Protein AF-A0A9D9CVH4-F1 (afdb_monomer_lite)

Structure (mmCIF, N/CA/C/O backbone):
data_AF-A0A9D9CVH4-F1
#
_entry.id   AF-A0A9D9CVH4-F1
#
loop_
_atom_site.group_PDB
_atom_site.id
_atom_site.type_symbol
_atom_site.label_atom_id
_atom_site.label_alt_id
_atom_site.label_comp_id
_atom_site.label_asym_id
_atom_site.label_entity_id
_atom_site.label_seq_id
_atom_site.pdbx_PDB_ins_code
_atom_site.Cartn_x
_atom_site.Cartn_y
_atom_site.Cartn_z
_atom_site.occupancy
_atom_site.B_iso_or_equiv
_atom_site.auth_seq_id
_atom_site.auth_comp_id
_atom_site.auth_asym_id
_atom_site.auth_atom_id
_atom_site.pdbx_PDB_model_num
ATOM 1 N N . VAL A 1 1 ? 0.962 6.974 -6.700 1.00 83.50 1 VAL A N 1
ATOM 2 C CA . VAL A 1 1 ? 2.253 7.515 -7.194 1.00 83.50 1 VAL A CA 1
ATOM 3 C C . VAL A 1 1 ? 3.087 7.909 -5.988 1.00 83.50 1 VAL A C 1
ATOM 5 O O . VAL A 1 1 ? 2.506 8.365 -5.013 1.00 83.50 1 VAL A O 1
ATOM 8 N N . TYR A 1 2 ? 4.401 7.708 -6.025 1.00 87.38 2 TYR A N 1
ATOM 9 C CA . TYR A 1 2 ? 5.319 7.987 -4.927 1.00 87.38 2 TYR A CA 1
ATOM 10 C C . TYR A 1 2 ? 6.523 8.795 -5.434 1.00 87.38 2 TYR A C 1
ATOM 12 O O . TYR A 1 2 ? 7.272 8.332 -6.289 1.00 87.38 2 TYR A O 1
ATOM 20 N N . HIS A 1 3 ? 6.712 10.020 -4.941 1.00 85.81 3 HIS A N 1
ATOM 21 C CA . HIS A 1 3 ? 7.826 10.888 -5.343 1.00 85.81 3 HIS A CA 1
ATOM 22 C C . HIS A 1 3 ? 8.296 11.773 -4.182 1.00 85.81 3 HIS A C 1
ATOM 24 O O . HIS A 1 3 ? 7.581 11.978 -3.205 1.00 85.81 3 HIS A O 1
ATOM 30 N N . GLY A 1 4 ? 9.498 12.346 -4.296 1.00 82.44 4 GLY A N 1
ATOM 31 C CA . GLY A 1 4 ? 10.156 13.085 -3.206 1.00 82.44 4 GLY A CA 1
ATOM 32 C C . GLY A 1 4 ? 9.514 14.416 -2.791 1.00 82.44 4 GLY A C 1
ATOM 33 O O . GLY A 1 4 ? 9.996 15.034 -1.853 1.00 82.44 4 GLY A O 1
ATOM 34 N N . LYS A 1 5 ? 8.446 14.860 -3.466 1.00 87.44 5 LYS A N 1
ATOM 35 C CA . LYS A 1 5 ? 7.684 16.068 -3.085 1.00 87.44 5 LYS A CA 1
ATOM 36 C C . LYS A 1 5 ? 6.448 15.750 -2.234 1.00 87.44 5 LYS A C 1
ATOM 38 O O . LYS A 1 5 ? 5.738 16.671 -1.855 1.00 87.44 5 LYS A O 1
ATOM 43 N N . LEU A 1 6 ? 6.158 14.469 -1.994 1.00 87.44 6 LEU A N 1
ATOM 44 C CA . LEU A 1 6 ? 5.047 14.066 -1.138 1.00 87.44 6 LEU A CA 1
ATOM 45 C C . LEU A 1 6 ? 5.342 14.411 0.320 1.00 87.44 6 LEU A C 1
ATOM 47 O O . LEU A 1 6 ? 6.455 14.185 0.805 1.00 87.44 6 LEU A O 1
ATOM 51 N N . GLU A 1 7 ? 4.321 14.887 1.028 1.00 91.06 7 GLU A N 1
ATOM 52 C CA . GLU A 1 7 ? 4.392 15.030 2.476 1.00 91.06 7 GLU A CA 1
ATOM 53 C C . GLU A 1 7 ? 4.564 13.664 3.146 1.00 91.06 7 GLU A C 1
ATOM 55 O O . GLU A 1 7 ? 4.202 12.619 2.599 1.00 91.06 7 GLU A O 1
ATOM 60 N N . GLN A 1 8 ? 5.090 13.657 4.371 1.00 87.69 8 GLN A N 1
ATOM 61 C CA . GLN A 1 8 ? 5.357 12.417 5.099 1.00 87.69 8 GLN A CA 1
ATOM 62 C C . GLN A 1 8 ? 4.109 11.524 5.220 1.00 87.69 8 GLN A C 1
ATOM 64 O O . GLN A 1 8 ? 4.209 10.318 5.011 1.00 87.69 8 GLN A O 1
ATOM 69 N N . LYS A 1 9 ? 2.932 12.113 5.467 1.00 88.62 9 LYS A N 1
ATOM 70 C CA . LYS A 1 9 ? 1.662 11.373 5.549 1.00 88.62 9 LYS A CA 1
ATOM 71 C C . LYS A 1 9 ? 1.279 10.714 4.222 1.00 88.62 9 LYS A C 1
ATOM 73 O O . LYS A 1 9 ? 0.851 9.565 4.212 1.00 88.62 9 LYS A O 1
ATOM 78 N N . ASP A 1 10 ? 1.476 11.400 3.098 1.00 90.88 10 ASP A N 1
ATOM 79 C CA . ASP A 1 10 ? 1.194 10.837 1.774 1.00 90.88 10 ASP A CA 1
ATOM 80 C C . ASP A 1 10 ? 2.167 9.723 1.401 1.00 90.88 10 ASP A C 1
ATOM 82 O O . ASP A 1 10 ? 1.766 8.717 0.813 1.00 90.88 10 ASP A O 1
ATOM 86 N N . ARG A 1 11 ? 3.442 9.864 1.781 1.00 89.69 11 ARG A N 1
ATOM 87 C CA . ARG A 1 11 ? 4.441 8.801 1.613 1.00 89.69 11 ARG A CA 1
ATOM 88 C C . ARG A 1 11 ? 4.040 7.555 2.393 1.00 89.69 11 ARG A C 1
ATOM 90 O O . ARG A 1 11 ? 4.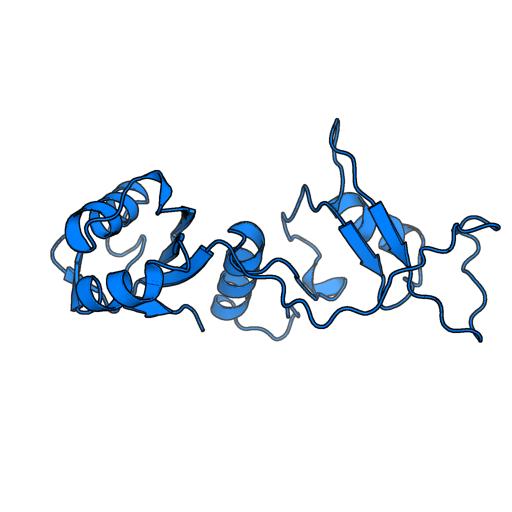019 6.457 1.841 1.00 89.69 11 ARG A O 1
ATOM 97 N N . GLU A 1 12 ? 3.701 7.737 3.664 1.00 90.19 12 GLU A N 1
ATOM 98 C CA . GLU A 1 12 ? 3.264 6.678 4.570 1.00 90.19 12 GLU A CA 1
ATOM 99 C C . GLU A 1 12 ? 2.015 5.962 4.045 1.00 90.19 12 GLU A C 1
ATOM 101 O O . GLU A 1 12 ? 1.991 4.731 3.984 1.00 90.19 12 GLU A O 1
ATOM 106 N N . ARG A 1 13 ? 1.026 6.726 3.575 1.00 91.38 13 ARG A N 1
ATOM 107 C CA . ARG A 1 13 ? -0.196 6.209 2.958 1.00 91.38 13 ARG A CA 1
ATOM 108 C C . ARG A 1 13 ? 0.077 5.431 1.674 1.00 91.38 13 ARG A C 1
ATOM 110 O O . ARG A 1 13 ? -0.417 4.318 1.534 1.00 91.38 13 ARG A O 1
ATOM 117 N N . ALA A 1 14 ? 0.859 5.975 0.743 1.00 91.75 14 ALA A N 1
ATOM 118 C CA . ALA A 1 14 ? 1.156 5.311 -0.526 1.00 91.75 14 ALA A CA 1
ATOM 119 C C . ALA A 1 14 ? 1.895 3.977 -0.318 1.00 91.75 14 ALA A C 1
ATOM 121 O O . ALA A 1 14 ? 1.590 2.987 -0.988 1.00 91.75 14 ALA A O 1
ATOM 122 N N . LEU A 1 15 ? 2.820 3.933 0.645 1.00 89.94 15 LEU A N 1
ATOM 123 C CA . LEU A 1 15 ? 3.503 2.699 1.035 1.00 89.94 15 LEU A CA 1
ATOM 124 C C . LEU A 1 15 ? 2.550 1.706 1.687 1.00 89.94 15 LEU A C 1
ATOM 126 O O . LEU A 1 15 ? 2.568 0.532 1.326 1.00 89.94 15 LEU A O 1
ATOM 130 N N . PHE A 1 16 ? 1.693 2.172 2.597 1.00 92.25 16 PHE A N 1
ATOM 131 C CA . PHE A 1 16 ? 0.671 1.329 3.201 1.00 92.25 16 PHE A CA 1
ATOM 132 C C . PHE A 1 16 ? -0.251 0.730 2.136 1.00 92.25 16 PHE A C 1
ATOM 134 O O . PHE A 1 16 ? -0.483 -0.475 2.147 1.00 92.25 16 PHE A O 1
ATOM 141 N N . MET A 1 17 ? -0.742 1.539 1.192 1.00 92.56 17 MET A N 1
ATOM 142 C CA . MET A 1 17 ? -1.633 1.074 0.129 1.00 92.56 17 MET A CA 1
ATOM 143 C C . MET A 1 17 ? -1.004 -0.061 -0.678 1.00 92.56 17 MET A C 1
ATOM 145 O O . MET A 1 17 ? -1.657 -1.072 -0.912 1.00 92.56 17 MET A O 1
ATOM 149 N N . PHE A 1 18 ? 0.264 0.083 -1.064 1.00 91.19 18 PHE A N 1
ATOM 150 C CA . PHE A 1 18 ? 0.964 -0.950 -1.820 1.00 91.19 18 PHE A CA 1
ATOM 151 C C . PHE A 1 18 ? 1.257 -2.198 -0.973 1.00 91.19 18 PHE A C 1
ATOM 153 O O . PHE A 1 18 ? 0.894 -3.308 -1.352 1.00 91.19 18 PHE A O 1
ATOM 160 N N . ALA A 1 19 ? 1.848 -2.026 0.213 1.00 89.00 19 ALA A N 1
ATOM 161 C CA . ALA A 1 19 ? 2.269 -3.136 1.071 1.00 89.00 19 ALA A CA 1
ATOM 162 C C . ALA A 1 19 ? 1.100 -3.955 1.646 1.00 89.00 19 ALA A C 1
ATOM 164 O O . ALA A 1 19 ? 1.261 -5.133 1.954 1.00 89.00 19 ALA A O 1
ATOM 165 N N . SER A 1 20 ? -0.075 -3.342 1.799 1.00 90.25 20 SER A N 1
ATOM 166 C CA . SER A 1 20 ? -1.282 -4.010 2.301 1.00 90.25 20 SER A CA 1
ATOM 167 C C . SER A 1 20 ? -2.112 -4.696 1.214 1.00 90.25 20 SER A C 1
ATOM 169 O O . SER A 1 20 ? -3.154 -5.268 1.528 1.00 90.25 20 SER A O 1
ATOM 171 N N . GLY A 1 21 ? -1.699 -4.612 -0.056 1.00 89.19 21 GLY A N 1
ATOM 172 C CA . GLY A 1 21 ? -2.479 -5.116 -1.188 1.00 89.19 21 GLY A CA 1
ATOM 173 C C . GLY A 1 21 ? -3.687 -4.249 -1.553 1.00 89.19 21 GLY A C 1
ATOM 174 O O . GLY A 1 21 ? -4.421 -4.613 -2.464 1.00 89.19 21 GLY A O 1
ATOM 175 N N . CYS A 1 22 ? -3.874 -3.097 -0.894 1.00 92.00 22 CYS A N 1
ATOM 176 C CA . CYS A 1 22 ? -4.908 -2.112 -1.228 1.00 92.00 22 CYS A CA 1
ATOM 177 C C . CYS A 1 22 ? -4.692 -1.439 -2.600 1.00 92.00 22 CYS A C 1
ATOM 179 O O . CYS A 1 22 ? -5.609 -0.854 -3.173 1.00 92.00 22 CYS A O 1
ATOM 181 N N . SER A 1 23 ? -3.457 -1.473 -3.101 1.00 91.62 23 SER A N 1
ATOM 182 C CA . SER A 1 23 ? -3.067 -1.068 -4.446 1.00 91.62 23 SER A CA 1
ATOM 183 C C . SER A 1 23 ? -2.081 -2.086 -4.992 1.00 91.62 23 SER A C 1
ATOM 185 O O . SER A 1 23 ? -1.048 -2.340 -4.378 1.00 91.62 23 SER A O 1
ATOM 187 N N . ALA A 1 24 ? -2.360 -2.629 -6.171 1.00 89.06 24 ALA A N 1
ATOM 188 C CA . ALA A 1 24 ? -1.472 -3.594 -6.810 1.00 89.06 24 ALA A CA 1
ATOM 189 C C . ALA A 1 24 ? -0.258 -2.951 -7.500 1.00 89.06 24 ALA A C 1
ATOM 191 O O . ALA A 1 24 ? 0.706 -3.638 -7.829 1.00 89.06 24 ALA A O 1
ATOM 192 N N . ILE A 1 25 ? -0.308 -1.637 -7.741 1.00 90.62 25 ILE A N 1
ATOM 193 C CA . ILE A 1 25 ? 0.704 -0.907 -8.506 1.00 90.62 25 ILE A CA 1
ATOM 194 C C . ILE A 1 25 ? 1.236 0.253 -7.664 1.00 90.62 25 ILE A C 1
ATOM 196 O O . ILE A 1 25 ? 0.472 1.020 -7.069 1.00 90.62 25 ILE A O 1
ATOM 200 N N . LEU A 1 26 ? 2.560 0.405 -7.654 1.00 91.62 26 LEU A N 1
ATOM 201 C CA . LEU A 1 26 ? 3.261 1.559 -7.102 1.00 91.62 26 LEU A CA 1
ATOM 202 C C . LEU A 1 26 ? 4.158 2.169 -8.181 1.00 91.62 26 LEU A C 1
ATOM 204 O O . LEU A 1 26 ? 5.170 1.593 -8.564 1.00 91.62 26 LEU A O 1
ATOM 208 N N . VAL A 1 27 ? 3.796 3.363 -8.645 1.00 92.81 27 VAL A N 1
ATOM 209 C CA . VAL A 1 27 ? 4.632 4.160 -9.556 1.00 92.81 27 VAL A CA 1
ATOM 210 C C . VAL A 1 27 ? 5.564 5.032 -8.726 1.00 92.81 27 VAL A C 1
ATOM 212 O O . VAL A 1 27 ? 5.075 5.795 -7.889 1.00 92.81 27 VAL A O 1
ATOM 215 N N . THR A 1 28 ? 6.875 4.936 -8.946 1.00 91.56 28 THR A N 1
ATOM 216 C CA . THR A 1 28 ? 7.894 5.662 -8.171 1.00 91.56 28 THR A CA 1
ATOM 217 C C . THR A 1 28 ? 9.087 6.083 -9.029 1.00 91.56 28 THR A C 1
ATOM 219 O O . THR A 1 28 ? 9.317 5.514 -10.093 1.00 91.56 28 THR A O 1
ATOM 222 N N . THR A 1 29 ? 9.858 7.063 -8.552 1.00 90.44 29 THR A N 1
ATOM 223 C CA . THR A 1 29 ? 11.153 7.457 -9.136 1.00 90.44 29 THR A CA 1
ATOM 224 C C . THR A 1 29 ? 12.316 6.800 -8.393 1.00 90.44 29 THR A C 1
ATOM 226 O O . THR A 1 29 ? 12.165 6.389 -7.240 1.00 90.44 29 THR A O 1
ATOM 229 N N . ASP A 1 30 ? 13.503 6.753 -9.007 1.00 85.44 30 ASP A N 1
ATOM 230 C CA . ASP A 1 30 ? 14.705 6.188 -8.371 1.00 85.44 30 ASP A CA 1
ATOM 231 C C . ASP A 1 30 ? 15.040 6.870 -7.046 1.00 85.44 30 ASP A C 1
ATOM 233 O O . ASP A 1 30 ? 15.314 6.207 -6.047 1.00 85.44 30 ASP A O 1
ATOM 237 N N . LEU A 1 31 ? 14.974 8.204 -7.024 1.00 81.44 31 LEU A N 1
ATOM 238 C CA . LEU A 1 31 ? 15.275 8.991 -5.833 1.00 81.44 31 LEU A CA 1
ATOM 239 C C . LEU A 1 31 ? 14.315 8.659 -4.691 1.00 81.44 31 LEU A C 1
ATOM 241 O O . LEU A 1 31 ? 14.740 8.499 -3.551 1.00 81.44 31 LEU A O 1
ATOM 245 N N . ALA A 1 32 ? 13.026 8.534 -5.004 1.00 80.12 32 ALA A N 1
ATOM 246 C CA . ALA A 1 32 ? 12.006 8.257 -4.007 1.00 80.12 32 ALA A CA 1
ATOM 247 C C . ALA A 1 32 ? 12.029 6.784 -3.556 1.00 80.12 32 ALA A C 1
ATOM 249 O O . ALA A 1 32 ? 11.698 6.490 -2.410 1.00 80.12 32 ALA A O 1
ATOM 250 N N . ALA A 1 33 ? 12.462 5.865 -4.424 1.00 76.50 33 ALA A N 1
ATOM 251 C CA . ALA A 1 33 ? 12.568 4.443 -4.117 1.00 76.50 33 ALA A CA 1
ATOM 252 C C . ALA A 1 33 ? 13.763 4.077 -3.218 1.00 76.50 33 ALA A C 1
ATOM 254 O O . ALA A 1 33 ? 13.767 3.013 -2.590 1.00 76.50 33 ALA A O 1
ATOM 255 N N . ARG A 1 34 ? 14.790 4.933 -3.139 1.00 77.81 34 ARG A N 1
ATOM 256 C CA . ARG A 1 34 ? 15.936 4.714 -2.244 1.00 77.81 34 ARG A CA 1
ATOM 257 C C . ARG A 1 34 ? 15.480 4.705 -0.784 1.00 77.81 34 ARG A C 1
ATOM 259 O O . ARG A 1 34 ? 14.722 5.562 -0.345 1.00 77.81 34 ARG A O 1
ATOM 266 N N . GLY A 1 35 ? 15.941 3.710 -0.029 1.00 71.06 35 GLY A N 1
ATOM 267 C CA . GLY A 1 35 ? 15.569 3.532 1.378 1.00 71.06 35 GLY A CA 1
ATOM 268 C C . GLY A 1 35 ? 14.153 2.995 1.617 1.00 71.06 35 GLY A C 1
ATOM 269 O O . GLY A 1 35 ? 13.805 2.744 2.766 1.00 71.06 35 GLY A O 1
ATOM 270 N N . LEU A 1 36 ? 13.348 2.764 0.571 1.00 74.62 36 LEU A N 1
ATOM 271 C CA . LEU A 1 36 ? 12.105 2.014 0.726 1.00 74.62 36 LEU A CA 1
ATOM 272 C C . LEU A 1 36 ? 12.421 0.540 0.964 1.00 74.62 36 LEU A C 1
ATOM 274 O O . LEU A 1 36 ? 13.113 -0.084 0.156 1.00 74.62 36 LEU A O 1
ATOM 278 N N . ASP A 1 37 ? 11.873 -0.036 2.028 1.00 72.88 37 ASP A N 1
ATOM 279 C CA . ASP A 1 37 ? 11.863 -1.485 2.225 1.00 72.88 37 ASP A CA 1
ATOM 280 C C . ASP A 1 37 ? 10.594 -2.094 1.612 1.00 72.88 37 ASP A C 1
ATOM 282 O O . ASP A 1 37 ? 9.660 -2.490 2.300 1.00 72.88 37 ASP A O 1
ATOM 286 N N . ILE A 1 38 ? 10.538 -2.089 0.277 1.00 73.06 38 ILE A N 1
ATOM 287 C CA . ILE A 1 38 ? 9.479 -2.724 -0.529 1.00 73.06 38 ILE A CA 1
ATOM 288 C C . ILE A 1 38 ? 10.025 -3.977 -1.225 1.00 73.06 38 ILE A C 1
ATOM 290 O O . ILE A 1 38 ? 10.049 -4.079 -2.450 1.00 73.06 38 ILE A O 1
ATOM 294 N N . SER A 1 39 ? 10.582 -4.895 -0.437 1.00 66.75 39 SER A N 1
ATOM 295 C CA . SER A 1 39 ? 11.070 -6.179 -0.945 1.00 66.75 39 SER A CA 1
ATOM 296 C C . SER A 1 39 ? 9.911 -7.124 -1.306 1.00 66.75 39 SER A C 1
ATOM 298 O O . SER A 1 39 ? 8.814 -6.989 -0.769 1.00 66.75 39 SER A O 1
ATOM 300 N N . GLN A 1 40 ? 10.170 -8.096 -2.193 1.00 74.44 40 GLN A N 1
ATOM 301 C CA . GLN A 1 40 ? 9.237 -9.164 -2.603 1.00 74.44 40 GLN A CA 1
ATOM 302 C C . GLN A 1 40 ? 8.122 -8.736 -3.575 1.00 74.44 40 GLN A C 1
ATOM 304 O O . GLN A 1 40 ? 7.013 -9.271 -3.537 1.00 74.44 40 GLN A O 1
ATOM 309 N N . VAL A 1 41 ? 8.395 -7.789 -4.480 1.00 86.19 41 VAL A N 1
ATOM 310 C CA . VAL A 1 41 ? 7.439 -7.488 -5.559 1.00 86.19 41 VAL A CA 1
ATOM 311 C C . VAL A 1 41 ? 7.509 -8.553 -6.656 1.00 86.19 41 VAL A C 1
ATOM 313 O O . VAL A 1 41 ? 8.582 -8.961 -7.079 1.00 86.19 41 VAL A O 1
ATOM 316 N N . LYS A 1 42 ? 6.367 -9.009 -7.175 1.00 88.12 42 LYS A N 1
ATOM 317 C CA . LYS A 1 42 ? 6.368 -10.032 -8.241 1.00 88.12 42 LYS A CA 1
ATOM 318 C C . LYS A 1 42 ? 6.959 -9.513 -9.552 1.00 88.12 42 LYS A C 1
ATOM 320 O O . LYS A 1 42 ? 7.615 -10.255 -10.282 1.00 88.12 42 LYS A O 1
ATOM 325 N N . HIS A 1 43 ? 6.725 -8.234 -9.840 1.00 90.25 43 HIS A N 1
ATOM 326 C CA . HIS A 1 43 ? 7.107 -7.614 -11.099 1.00 90.25 43 HIS A CA 1
ATOM 327 C C . HIS A 1 43 ? 7.709 -6.229 -10.872 1.00 90.25 43 HIS A C 1
ATOM 329 O O . HIS A 1 43 ? 7.199 -5.446 -10.071 1.00 90.25 43 HIS A O 1
ATOM 335 N N . VAL A 1 44 ? 8.773 -5.925 -11.613 1.00 92.25 44 VAL A N 1
ATOM 336 C CA . VAL A 1 44 ? 9.316 -4.569 -11.764 1.00 92.25 44 VAL A CA 1
ATOM 337 C C . VAL A 1 44 ? 9.157 -4.178 -13.221 1.00 92.25 44 VAL A C 1
ATOM 339 O O . VAL A 1 44 ? 9.585 -4.909 -14.105 1.00 92.25 44 VAL A O 1
ATOM 342 N N . VAL A 1 45 ? 8.531 -3.033 -13.480 1.00 93.19 45 VAL A N 1
ATOM 343 C CA . VAL A 1 45 ? 8.351 -2.513 -14.838 1.00 93.19 45 VAL A CA 1
ATOM 344 C C . VAL A 1 45 ? 9.169 -1.238 -14.980 1.00 93.19 45 VAL A C 1
ATOM 346 O O . VAL A 1 45 ? 8.904 -0.235 -14.317 1.00 93.19 45 VAL A O 1
ATOM 349 N N . HIS A 1 46 ? 10.174 -1.270 -15.848 1.00 92.88 46 HIS A N 1
ATOM 350 C CA . HIS A 1 46 ? 10.933 -0.095 -16.248 1.00 92.88 46 HIS A CA 1
ATOM 351 C C . HIS A 1 46 ? 10.145 0.643 -17.328 1.00 92.88 46 HIS A C 1
ATOM 353 O O . HIS A 1 46 ? 10.277 0.341 -18.513 1.00 92.88 46 HIS A O 1
ATOM 359 N N . PHE A 1 47 ? 9.315 1.596 -16.898 1.00 92.06 47 PHE A N 1
ATOM 360 C CA . PHE A 1 47 ? 8.616 2.506 -17.810 1.00 92.06 47 PHE A CA 1
ATOM 361 C C . PHE A 1 47 ? 9.609 3.368 -18.605 1.00 92.06 47 PHE A C 1
ATOM 363 O O . PHE A 1 47 ? 9.497 3.504 -19.819 1.00 92.06 47 PHE A O 1
ATOM 370 N N . GLU A 1 48 ? 10.624 3.883 -17.909 1.00 89.62 48 GLU A N 1
ATOM 371 C CA . GLU A 1 48 ? 11.795 4.532 -18.497 1.00 89.62 48 GLU A CA 1
ATOM 372 C C . GLU A 1 48 ? 13.037 3.675 -18.251 1.00 89.62 48 GLU A C 1
ATOM 374 O O . GLU A 1 48 ? 13.267 3.187 -17.131 1.00 89.62 48 GLU A O 1
ATOM 379 N N . MET A 1 49 ? 13.848 3.514 -19.297 1.00 88.81 49 MET A N 1
ATOM 380 C CA . MET A 1 49 ? 15.105 2.778 -19.233 1.00 88.81 49 MET A CA 1
ATOM 381 C C . MET A 1 49 ? 16.073 3.467 -18.255 1.00 88.81 49 MET A C 1
ATOM 383 O O . MET A 1 49 ? 16.272 4.677 -18.351 1.00 88.81 49 MET A O 1
ATOM 387 N N . PRO A 1 50 ? 16.676 2.748 -17.290 1.00 89.25 50 PRO A N 1
ATOM 388 C CA . PRO A 1 50 ? 17.688 3.338 -16.424 1.00 89.25 50 PRO A CA 1
ATOM 389 C C . PRO A 1 50 ? 18.964 3.660 -17.206 1.00 89.25 50 PRO A C 1
ATOM 391 O O . PRO A 1 50 ? 19.395 2.889 -18.058 1.00 89.25 50 PRO A O 1
ATOM 394 N N . ASN A 1 51 ? 19.617 4.763 -16.838 1.00 86.19 51 ASN A N 1
ATOM 395 C CA . ASN A 1 51 ? 20.846 5.220 -17.496 1.00 86.19 51 ASN A CA 1
ATOM 396 C C . ASN A 1 51 ? 22.094 4.414 -17.098 1.00 86.19 51 ASN A C 1
ATOM 398 O O . ASN A 1 51 ? 23.128 4.524 -17.749 1.00 86.19 51 ASN A O 1
ATOM 402 N N . THR A 1 52 ? 22.033 3.640 -16.009 1.00 90.19 52 THR A N 1
ATOM 403 C CA . THR A 1 52 ? 23.178 2.881 -15.487 1.00 90.19 52 THR A CA 1
ATOM 404 C C . THR A 1 52 ? 22.781 1.464 -15.078 1.00 90.19 52 THR A C 1
ATOM 406 O O . THR A 1 52 ? 21.676 1.236 -14.573 1.00 90.19 52 THR A O 1
ATOM 409 N N . LEU A 1 53 ? 23.720 0.519 -15.222 1.00 90.62 53 LEU A N 1
ATOM 410 C CA . LEU A 1 53 ? 23.576 -0.862 -14.741 1.00 90.62 53 LEU A CA 1
ATOM 411 C C . LEU A 1 53 ? 23.313 -0.913 -13.229 1.00 90.62 53 LEU A C 1
ATOM 413 O O . LEU A 1 53 ? 22.523 -1.727 -12.757 1.00 90.62 53 LEU A O 1
ATOM 417 N N . GLU A 1 54 ? 23.936 -0.023 -12.459 1.00 90.25 54 GLU A N 1
ATOM 418 C CA . GLU A 1 54 ? 23.714 0.078 -11.015 1.00 90.25 54 GLU A CA 1
ATOM 419 C C . GLU A 1 54 ? 22.242 0.384 -10.695 1.00 90.25 54 GLU A C 1
ATOM 421 O O . GLU A 1 54 ? 21.613 -0.310 -9.897 1.00 90.25 54 GLU A O 1
ATOM 426 N N . THR A 1 55 ? 21.652 1.374 -11.374 1.00 90.38 55 THR A N 1
ATOM 427 C CA . THR A 1 55 ? 20.237 1.727 -11.192 1.00 90.38 55 THR A CA 1
ATOM 428 C C . THR A 1 55 ? 19.324 0.584 -11.628 1.00 90.38 55 THR A C 1
ATOM 430 O O . THR A 1 55 ? 18.371 0.254 -10.922 1.00 90.38 55 THR A O 1
ATOM 433 N N . PHE A 1 56 ? 19.635 -0.065 -12.755 1.00 90.25 56 PHE A N 1
ATOM 434 C CA . PHE A 1 56 ? 18.915 -1.252 -13.219 1.00 90.25 56 PHE A CA 1
ATOM 435 C C . PHE A 1 56 ? 18.922 -2.371 -12.165 1.00 90.25 56 PHE A C 1
ATOM 437 O O . PHE A 1 56 ? 17.873 -2.905 -11.807 1.00 90.25 56 PHE A O 1
ATOM 444 N N . THR A 1 57 ? 20.091 -2.650 -11.589 1.00 89.38 57 THR A N 1
ATOM 445 C CA . THR A 1 57 ? 20.289 -3.672 -10.554 1.00 89.38 57 THR A CA 1
ATOM 446 C C . THR A 1 57 ? 19.529 -3.325 -9.271 1.00 89.38 57 THR A C 1
ATOM 448 O O . THR A 1 57 ? 18.833 -4.172 -8.712 1.00 89.38 57 THR A O 1
ATOM 451 N N . HIS A 1 58 ? 19.581 -2.067 -8.825 1.00 88.12 58 HIS A N 1
ATOM 452 C CA . HIS A 1 58 ? 18.848 -1.597 -7.646 1.00 88.12 58 HIS A CA 1
ATOM 453 C C . HIS A 1 58 ? 17.322 -1.656 -7.808 1.00 88.12 58 HIS A C 1
ATOM 455 O O . HIS A 1 58 ? 16.621 -1.979 -6.843 1.00 88.12 58 HIS A O 1
ATOM 461 N N . ARG A 1 59 ? 16.799 -1.360 -9.008 1.00 89.44 59 ARG A N 1
ATOM 462 C CA . ARG A 1 59 ? 15.371 -1.519 -9.335 1.00 89.44 59 ARG A CA 1
ATOM 463 C C . ARG A 1 59 ? 14.970 -2.995 -9.293 1.00 89.44 59 ARG A C 1
ATOM 465 O O . ARG A 1 59 ? 14.018 -3.348 -8.601 1.00 89.44 59 ARG A O 1
ATOM 472 N N . ASN A 1 60 ? 15.737 -3.866 -9.945 1.00 88.94 60 ASN A N 1
ATOM 473 C CA . ASN A 1 60 ? 15.437 -5.300 -10.014 1.00 88.94 60 ASN A CA 1
ATOM 474 C C . ASN A 1 60 ? 15.581 -6.016 -8.671 1.00 88.94 60 ASN A C 1
ATOM 476 O O . ASN A 1 60 ? 14.819 -6.943 -8.391 1.00 88.94 60 ASN A O 1
ATOM 480 N N . GLY A 1 61 ? 16.458 -5.524 -7.793 1.00 86.69 61 GLY A N 1
ATOM 481 C CA . GLY A 1 61 ? 16.615 -6.011 -6.421 1.00 86.69 61 GLY A CA 1
ATOM 482 C C . GLY A 1 61 ? 15.368 -5.871 -5.535 1.00 86.69 61 GLY A C 1
ATOM 483 O O . GLY A 1 61 ? 15.391 -6.298 -4.381 1.00 86.69 61 GLY A O 1
ATOM 484 N N . ARG A 1 62 ? 14.276 -5.278 -6.041 1.00 84.62 62 ARG A N 1
ATOM 485 C CA . ARG A 1 62 ? 12.962 -5.248 -5.378 1.00 84.62 62 ARG A CA 1
ATOM 486 C C . ARG A 1 62 ? 12.150 -6.517 -5.588 1.00 84.62 62 ARG A C 1
ATOM 488 O O . ARG A 1 62 ? 11.299 -6.814 -4.752 1.00 84.62 62 ARG A O 1
ATOM 495 N N . THR A 1 63 ? 12.434 -7.271 -6.648 1.00 80.75 63 THR A N 1
ATOM 496 C CA . THR A 1 63 ? 11.676 -8.483 -6.961 1.00 80.75 63 THR A CA 1
ATOM 497 C C . THR A 1 63 ? 12.029 -9.648 -6.041 1.00 80.75 63 THR A C 1
ATOM 499 O O . THR A 1 63 ? 11.197 -10.110 -5.266 1.00 80.75 63 THR A O 1
ATOM 502 N N . ALA A 1 64 ? 13.289 -10.076 -6.060 1.00 63.19 64 ALA A N 1
ATOM 503 C CA . ALA A 1 64 ? 13.734 -11.273 -5.374 1.00 63.19 64 ALA A CA 1
ATOM 504 C C . ALA A 1 64 ? 14.975 -11.023 -4.512 1.00 63.19 64 ALA A C 1
ATOM 506 O O . ALA A 1 64 ? 16.011 -10.552 -4.981 1.00 63.19 64 ALA A O 1
ATOM 507 N N . ARG A 1 65 ? 14.874 -11.418 -3.240 1.00 58.34 65 ARG A N 1
ATOM 508 C CA . ARG A 1 65 ? 16.005 -11.814 -2.394 1.00 58.34 65 ARG A CA 1
ATOM 509 C C . ARG A 1 65 ? 15.791 -13.296 -2.055 1.00 58.34 65 ARG A C 1
ATOM 511 O O . ARG A 1 65 ? 14.665 -13.681 -1.754 1.00 58.34 65 ARG A O 1
ATOM 518 N N . GLN A 1 66 ? 16.852 -14.104 -2.068 1.00 59.69 66 GLN A N 1
ATOM 519 C CA . GLN A 1 66 ? 16.822 -15.546 -1.756 1.00 59.69 66 GLN A CA 1
ATOM 520 C C . GLN A 1 66 ? 15.992 -16.407 -2.739 1.00 59.69 66 GLN A C 1
ATOM 522 O O . GLN A 1 66 ? 16.337 -16.469 -3.912 1.00 59.69 66 GLN A O 1
ATOM 527 N N . THR A 1 67 ? 14.958 -17.111 -2.256 1.00 53.75 67 THR A N 1
ATOM 528 C CA . THR A 1 67 ? 14.177 -18.149 -2.963 1.00 53.75 67 THR A CA 1
ATOM 529 C C . THR A 1 67 ? 12.988 -17.615 -3.763 1.00 53.75 67 THR A C 1
ATOM 531 O O . THR A 1 67 ? 12.324 -18.384 -4.456 1.00 53.75 67 THR A O 1
ATOM 534 N N . ALA A 1 68 ? 12.689 -16.319 -3.665 1.00 60.84 68 ALA A N 1
ATOM 535 C CA . ALA A 1 68 ? 11.625 -15.695 -4.441 1.00 60.84 68 ALA A CA 1
ATOM 536 C C . ALA A 1 68 ? 12.043 -15.551 -5.913 1.00 60.84 68 ALA A C 1
ATOM 538 O O . ALA A 1 68 ? 13.190 -15.227 -6.206 1.00 60.84 68 ALA A O 1
ATOM 539 N N . SER A 1 69 ? 11.109 -15.752 -6.840 1.00 70.88 69 SER A N 1
ATOM 540 C CA . SER A 1 69 ? 11.271 -15.391 -8.249 1.00 70.88 69 SER A CA 1
ATOM 541 C C . SER A 1 69 ? 10.438 -14.149 -8.560 1.00 70.88 69 SER A C 1
ATOM 543 O O . SER A 1 69 ? 9.379 -13.922 -7.972 1.00 70.88 69 SER A O 1
ATOM 545 N N . GLY A 1 70 ? 10.920 -13.327 -9.483 1.00 82.06 70 GLY A N 1
ATOM 546 C CA . GLY A 1 70 ? 10.164 -12.199 -10.006 1.00 82.06 70 GLY A CA 1
ATOM 547 C C . GLY A 1 70 ? 10.675 -11.794 -11.378 1.00 82.06 70 GLY A C 1
ATOM 548 O O . GLY A 1 70 ? 11.762 -12.196 -11.794 1.00 82.06 70 GLY A O 1
ATOM 549 N N . THR A 1 71 ? 9.861 -11.028 -12.095 1.00 88.50 71 THR A N 1
ATOM 550 C CA . THR A 1 71 ? 10.119 -10.684 -13.498 1.00 88.50 71 THR A CA 1
ATOM 551 C C . THR A 1 71 ? 10.329 -9.186 -13.639 1.00 88.50 71 THR A C 1
ATOM 553 O O . THR A 1 71 ? 9.502 -8.392 -13.186 1.00 88.50 71 THR A O 1
ATOM 556 N N . ALA A 1 72 ? 11.424 -8.799 -14.286 1.00 90.62 72 ALA A N 1
ATOM 557 C CA . ALA A 1 72 ? 11.653 -7.425 -14.701 1.00 90.62 72 ALA A CA 1
ATOM 558 C C . ALA A 1 72 ? 11.216 -7.255 -16.162 1.00 90.62 72 ALA A C 1
ATOM 560 O O . ALA A 1 72 ? 11.682 -7.981 -17.036 1.00 90.62 72 ALA A O 1
ATOM 561 N N . TYR A 1 73 ? 10.340 -6.290 -16.418 1.00 92.00 73 TYR A N 1
ATOM 562 C CA . TYR A 1 73 ? 9.914 -5.888 -17.754 1.00 92.00 73 TYR A CA 1
ATOM 563 C C . TYR A 1 73 ? 10.531 -4.539 -18.100 1.00 92.00 73 TYR A C 1
ATOM 565 O O . TYR A 1 73 ? 10.605 -3.649 -17.252 1.00 92.00 73 TYR A O 1
ATOM 573 N N . VAL A 1 74 ? 10.933 -4.364 -19.354 1.00 90.88 74 VAL A N 1
ATOM 574 C CA . VAL A 1 74 ? 11.413 -3.086 -19.884 1.00 90.88 74 VAL A CA 1
ATOM 575 C C . VAL A 1 74 ? 10.489 -2.626 -21.001 1.00 90.88 74 VAL A C 1
ATOM 577 O O . VAL A 1 74 ? 10.175 -3.398 -21.903 1.00 90.88 74 VAL A O 1
ATOM 580 N N . MET A 1 75 ? 10.032 -1.376 -20.938 1.00 89.94 75 MET A N 1
ATOM 581 C CA . MET A 1 75 ? 9.307 -0.759 -22.046 1.00 89.94 75 MET A CA 1
ATOM 582 C C . MET A 1 75 ? 10.320 -0.151 -23.014 1.00 89.94 75 MET A C 1
ATOM 584 O O . MET A 1 75 ? 11.162 0.654 -22.618 1.00 89.94 75 MET A O 1
ATOM 588 N N . ILE A 1 76 ? 10.260 -0.570 -24.278 1.00 84.81 76 ILE A N 1
ATOM 589 C CA . ILE A 1 76 ? 11.173 -0.124 -25.333 1.00 84.81 76 ILE A CA 1
ATOM 590 C C . ILE A 1 76 ? 10.357 0.622 -26.382 1.00 84.81 76 ILE A C 1
ATOM 592 O O . ILE A 1 76 ? 9.373 0.101 -26.906 1.00 84.81 76 ILE A O 1
ATOM 596 N N . TYR A 1 77 ? 10.790 1.836 -26.705 1.00 82.94 77 TYR A N 1
ATOM 597 C CA . TYR A 1 77 ? 10.255 2.620 -27.813 1.00 82.94 77 TYR A CA 1
ATOM 598 C C . TYR A 1 77 ? 11.157 2.414 -29.036 1.00 82.94 77 TYR A C 1
ATOM 600 O O . TYR A 1 77 ? 12.374 2.310 -28.887 1.00 82.94 77 TYR A O 1
ATOM 608 N N . ARG A 1 78 ? 10.567 2.338 -30.240 1.00 68.88 78 ARG A N 1
ATOM 609 C CA . ARG A 1 78 ? 11.214 1.873 -31.491 1.00 68.88 78 ARG A CA 1
ATOM 610 C C . ARG A 1 78 ? 12.506 2.603 -31.896 1.00 68.88 78 ARG A C 1
ATOM 612 O O . ARG A 1 78 ? 13.210 2.111 -32.769 1.00 68.88 78 ARG A O 1
ATOM 619 N N . GLU A 1 79 ? 12.814 3.740 -31.286 1.00 67.69 79 GLU A N 1
ATOM 620 C CA . GLU A 1 79 ? 13.908 4.631 -31.688 1.00 67.69 79 GLU A CA 1
ATOM 621 C C . GLU A 1 79 ? 15.116 4.617 -30.734 1.00 67.69 79 GLU A C 1
ATOM 623 O O . GLU A 1 79 ? 16.099 5.306 -30.990 1.00 67.69 79 GLU A O 1
ATOM 628 N N . PHE A 1 80 ? 15.086 3.834 -29.649 1.00 67.44 80 PHE A N 1
ATOM 629 C CA . PHE A 1 80 ? 16.174 3.821 -28.665 1.00 67.44 80 PHE A CA 1
ATOM 630 C C . PHE A 1 80 ? 17.132 2.645 -28.857 1.00 67.44 80 PHE A C 1
ATOM 632 O O . PHE A 1 80 ? 16.715 1.487 -28.940 1.00 67.44 80 PHE A O 1
ATOM 639 N N . SER A 1 81 ? 18.436 2.937 -28.856 1.00 76.94 81 SER A N 1
ATOM 640 C CA . SER A 1 81 ? 19.462 1.911 -28.684 1.00 76.94 81 SER A CA 1
ATOM 641 C C . SER A 1 81 ? 19.341 1.296 -27.289 1.00 76.94 81 SER A C 1
ATOM 643 O O . SER A 1 81 ? 19.177 1.993 -26.285 1.00 76.94 81 SER A O 1
ATOM 645 N N . LEU A 1 82 ? 19.402 -0.034 -27.223 1.00 82.50 82 LEU A N 1
ATOM 646 C CA . LEU A 1 82 ? 19.423 -0.730 -25.943 1.00 82.50 82 LEU A CA 1
ATOM 647 C C . LEU A 1 82 ? 20.762 -0.457 -25.245 1.00 82.50 82 LEU A C 1
ATOM 649 O O . LEU A 1 82 ? 21.800 -0.549 -25.902 1.00 82.50 82 LEU A O 1
ATOM 653 N N . PRO A 1 83 ? 20.765 -0.151 -23.935 1.00 85.75 83 PRO A N 1
ATOM 654 C CA . PRO A 1 83 ? 22.006 -0.052 -23.182 1.00 85.75 83 PRO A CA 1
ATOM 655 C C . PRO A 1 83 ? 22.812 -1.353 -23.246 1.00 85.75 83 PRO A C 1
ATOM 657 O O . PRO A 1 83 ? 22.236 -2.439 -23.172 1.00 85.75 83 PRO A O 1
ATOM 660 N N . ASP A 1 84 ? 24.142 -1.246 -23.275 1.00 87.75 84 ASP A N 1
ATOM 661 C CA . ASP A 1 84 ? 25.059 -2.395 -23.395 1.00 87.75 84 ASP A CA 1
ATOM 662 C C . ASP A 1 84 ? 24.911 -3.433 -22.274 1.00 87.75 84 ASP A C 1
ATOM 664 O O . ASP A 1 84 ? 25.294 -4.592 -22.427 1.00 87.75 84 ASP A O 1
ATOM 668 N N . PHE A 1 85 ? 24.365 -3.019 -21.129 1.00 88.50 85 PHE A N 1
ATOM 669 C CA . PHE A 1 85 ? 24.132 -3.904 -19.995 1.00 88.50 85 PHE A CA 1
ATOM 670 C C . PHE A 1 85 ? 22.900 -4.808 -20.160 1.00 88.50 85 PHE A C 1
ATOM 672 O O . PHE A 1 85 ? 22.700 -5.707 -19.341 1.00 88.50 85 PHE A O 1
ATOM 679 N N . LEU A 1 86 ? 22.054 -4.572 -21.168 1.00 86.38 86 LEU A N 1
ATOM 680 C CA . LEU A 1 86 ? 20.941 -5.460 -21.484 1.00 86.38 86 LEU A CA 1
ATOM 681 C C . LEU A 1 86 ? 21.382 -6.594 -22.419 1.00 86.38 86 LEU A C 1
ATOM 683 O O . LEU A 1 86 ? 22.274 -6.419 -23.252 1.00 86.38 86 LEU A O 1
ATOM 687 N N . PRO A 1 87 ? 20.726 -7.766 -22.346 1.00 83.38 87 PRO A N 1
ATOM 688 C CA . PRO A 1 87 ? 20.928 -8.823 -23.325 1.00 83.38 87 PRO A CA 1
ATOM 689 C C . PRO A 1 87 ? 20.657 -8.326 -24.750 1.00 83.38 87 PRO A C 1
ATOM 691 O O . PRO A 1 87 ? 19.647 -7.676 -25.011 1.00 83.38 87 PRO A O 1
ATOM 694 N N . LYS A 1 88 ? 21.511 -8.726 -25.702 1.00 78.81 88 LYS A N 1
ATOM 695 C CA . LYS A 1 88 ? 21.339 -8.414 -27.136 1.00 78.81 88 LYS A CA 1
ATOM 696 C C . LYS A 1 88 ? 20.032 -8.954 -27.727 1.00 78.81 88 LYS A C 1
ATOM 698 O O . LYS A 1 88 ? 19.570 -8.462 -28.751 1.00 78.81 88 LYS A O 1
ATOM 703 N N . LYS A 1 89 ? 19.466 -9.990 -27.105 1.00 82.50 89 LYS A N 1
ATOM 704 C CA . LYS A 1 89 ? 18.179 -10.579 -27.462 1.00 82.50 89 LYS A CA 1
ATOM 705 C C . LYS A 1 89 ? 17.280 -10.540 -26.234 1.00 82.50 89 LYS A C 1
ATOM 707 O O . LYS A 1 89 ? 17.551 -11.231 -25.255 1.00 82.50 89 LYS A O 1
ATOM 712 N N . LEU A 1 90 ? 16.231 -9.733 -26.308 1.00 84.81 90 LEU A N 1
ATOM 713 C CA . LEU A 1 90 ? 15.164 -9.687 -25.315 1.00 84.81 90 LEU A CA 1
ATOM 714 C C . LEU A 1 90 ? 13.983 -10.521 -25.809 1.00 84.81 90 LEU A C 1
ATOM 716 O O . LEU A 1 90 ? 13.712 -10.577 -27.010 1.00 84.81 90 LEU A O 1
ATOM 720 N N . GLU A 1 91 ? 13.303 -11.185 -24.882 1.00 88.56 91 GLU A N 1
ATOM 721 C CA . GLU A 1 91 ? 12.038 -11.852 -25.167 1.00 88.56 91 GLU A CA 1
ATOM 722 C C . GLU A 1 91 ? 10.920 -10.806 -25.190 1.00 88.56 91 GLU A C 1
ATOM 724 O O . GLU A 1 91 ? 10.738 -10.049 -24.235 1.00 88.56 91 GLU A O 1
ATOM 729 N N . GLU A 1 92 ? 10.194 -10.732 -26.304 1.00 88.62 92 GLU A N 1
ATOM 730 C CA . GLU A 1 92 ? 9.048 -9.840 -26.433 1.00 88.62 92 GLU A CA 1
ATOM 731 C C . GLU A 1 92 ? 7.847 -10.449 -25.705 1.00 88.62 92 GLU A C 1
ATOM 733 O O . GLU A 1 92 ? 7.337 -11.500 -26.095 1.00 88.62 92 GLU A O 1
ATOM 738 N N . TYR A 1 93 ? 7.371 -9.770 -24.661 1.00 88.50 93 TYR A N 1
ATOM 739 C CA . TYR A 1 93 ? 6.140 -10.152 -23.982 1.00 88.50 93 TYR A CA 1
ATOM 740 C C . TYR A 1 93 ? 4.935 -9.525 -24.686 1.00 88.50 93 TYR A C 1
ATOM 742 O O . TYR A 1 93 ? 4.724 -8.312 -24.620 1.00 88.50 93 TYR A O 1
ATOM 750 N N . LYS A 1 94 ? 4.132 -10.359 -25.350 1.00 88.06 94 LYS A N 1
ATOM 751 C CA . LYS A 1 94 ? 2.866 -9.943 -25.961 1.00 88.06 94 LYS A CA 1
ATOM 752 C C . LYS A 1 94 ? 1.741 -10.107 -24.951 1.00 88.06 94 LYS A C 1
ATOM 754 O O . LYS A 1 94 ? 1.588 -11.172 -24.360 1.00 88.06 94 LYS A O 1
ATOM 759 N N . PHE A 1 95 ? 0.958 -9.053 -24.765 1.00 85.12 95 PHE A N 1
ATOM 760 C CA . PHE A 1 95 ? -0.232 -9.078 -23.927 1.00 85.12 95 PHE A CA 1
ATOM 761 C C . PHE A 1 95 ? -1.443 -8.657 -24.746 1.00 85.12 95 PHE A C 1
ATOM 763 O O . PHE A 1 95 ? -1.352 -7.771 -25.595 1.00 85.12 95 PHE A O 1
ATOM 770 N N . GLU A 1 96 ? -2.578 -9.279 -24.456 1.00 89.38 96 GLU A N 1
ATOM 771 C CA . GLU A 1 96 ? -3.860 -8.853 -24.996 1.00 89.38 96 GLU A CA 1
ATOM 772 C C . GLU A 1 96 ? -4.353 -7.647 -24.187 1.00 89.38 96 GLU A C 1
ATOM 774 O O . GLU A 1 96 ? -4.425 -7.733 -22.952 1.00 89.38 96 GLU A O 1
ATOM 779 N N . PRO A 1 97 ? -4.669 -6.511 -24.833 1.00 85.75 97 PRO A N 1
ATOM 780 C CA . PRO A 1 97 ? -5.306 -5.394 -24.158 1.00 85.75 97 PRO A CA 1
ATOM 781 C C . PRO A 1 97 ? -6.578 -5.858 -23.450 1.00 85.75 97 PRO A C 1
ATOM 783 O O . PRO A 1 97 ? -7.371 -6.627 -23.992 1.00 85.75 97 PRO A O 1
ATOM 786 N N . THR A 1 98 ? -6.774 -5.387 -22.224 1.00 87.38 98 THR A N 1
ATOM 787 C CA . THR A 1 98 ? -7.953 -5.726 -21.435 1.00 87.38 98 THR A CA 1
ATOM 788 C C . THR A 1 98 ? -8.460 -4.501 -20.699 1.00 87.38 98 THR A C 1
ATOM 790 O O . THR A 1 98 ? -7.681 -3.752 -20.111 1.00 87.38 98 THR A O 1
ATOM 793 N N . ASP A 1 99 ? -9.781 -4.339 -20.693 1.00 86.81 99 ASP A N 1
ATOM 794 C CA . ASP A 1 99 ? -10.474 -3.360 -19.854 1.00 86.81 99 ASP A CA 1
ATOM 795 C C . ASP A 1 99 ? -10.679 -3.880 -18.421 1.00 86.81 99 ASP A C 1
ATOM 797 O O . ASP A 1 99 ? -11.321 -3.232 -17.590 1.00 86.81 99 ASP A O 1
ATOM 801 N N . ALA A 1 100 ? -10.158 -5.075 -18.108 1.00 83.06 100 ALA A N 1
ATOM 802 C CA . ALA A 1 100 ? -10.242 -5.648 -16.778 1.00 83.06 100 ALA A CA 1
ATOM 803 C C . ALA A 1 100 ? -9.541 -4.740 -15.761 1.00 83.06 100 ALA A C 1
ATOM 805 O O . ALA A 1 100 ? -8.315 -4.643 -15.692 1.00 83.06 100 ALA A O 1
ATOM 806 N N . VAL A 1 101 ? -10.342 -4.107 -14.909 1.00 79.31 101 VAL A N 1
ATOM 807 C CA . VAL A 1 101 ? -9.828 -3.347 -13.776 1.00 79.31 101 VAL A CA 1
ATOM 808 C C . VAL A 1 101 ? -9.372 -4.331 -12.709 1.00 79.31 101 VAL A C 1
ATOM 810 O O . VAL A 1 101 ? -10.168 -5.116 -12.185 1.00 79.31 101 VAL A O 1
ATOM 813 N N . MET A 1 102 ? -8.090 -4.265 -12.353 1.00 80.19 102 MET A N 1
ATOM 814 C CA . MET A 1 102 ? -7.562 -5.026 -11.230 1.00 80.19 102 MET A CA 1
ATOM 815 C C . MET A 1 102 ? -8.255 -4.565 -9.947 1.00 80.19 102 MET A C 1
ATOM 817 O O . MET A 1 102 ? -8.047 -3.447 -9.472 1.00 80.19 102 MET A O 1
ATOM 821 N N . LYS A 1 103 ? -9.117 -5.422 -9.399 1.00 82.00 103 LYS A N 1
ATOM 822 C CA . LYS A 1 103 ? -9.794 -5.144 -8.137 1.00 82.00 103 LYS A CA 1
ATOM 823 C C . LYS A 1 103 ? -8.824 -5.390 -6.995 1.00 82.00 103 LYS A C 1
ATOM 825 O O . LYS A 1 103 ? -8.195 -6.442 -6.922 1.00 82.00 103 LYS A O 1
ATOM 830 N N . SER A 1 104 ? -8.737 -4.416 -6.102 1.00 89.00 104 SER A N 1
ATOM 831 C CA . SER A 1 104 ? -8.070 -4.619 -4.828 1.00 89.00 104 SER A CA 1
ATOM 832 C C . SER A 1 104 ? -8.908 -5.544 -3.948 1.00 89.00 104 SER A C 1
ATOM 834 O O . SER A 1 104 ? -10.133 -5.432 -3.905 1.00 89.00 104 SER A O 1
ATOM 836 N N . GLU A 1 105 ? -8.241 -6.449 -3.242 1.00 91.25 105 GLU A N 1
ATOM 837 C CA . GLU A 1 105 ? -8.870 -7.326 -2.252 1.00 91.25 105 GLU A CA 1
ATOM 838 C C . GLU A 1 105 ? -9.228 -6.564 -0.963 1.00 91.25 105 GLU A C 1
ATOM 840 O O . GLU A 1 105 ? -10.175 -6.918 -0.251 1.00 91.25 105 GLU A O 1
ATOM 845 N N . PHE A 1 106 ? -8.483 -5.491 -0.690 1.00 95.62 106 PHE A N 1
ATOM 846 C CA . PHE A 1 106 ? -8.623 -4.660 0.495 1.00 95.62 106 PHE A CA 1
ATOM 847 C C . PHE A 1 106 ? -8.799 -3.180 0.149 1.00 95.62 106 PHE A C 1
ATOM 849 O O . PHE A 1 106 ? -8.260 -2.655 -0.824 1.00 95.62 106 PHE A O 1
ATOM 856 N N . THR A 1 107 ? -9.532 -2.477 0.998 1.00 96.44 107 THR A N 1
ATOM 857 C CA . THR A 1 107 ? -9.694 -1.028 0.973 1.00 96.44 107 THR A CA 1
ATOM 858 C C . THR A 1 107 ? -8.921 -0.436 2.150 1.00 96.44 107 THR A C 1
ATOM 860 O O . THR A 1 107 ? -9.084 -0.906 3.283 1.00 96.44 107 THR A O 1
ATOM 863 N N . PRO A 1 108 ? -8.093 0.599 1.927 1.00 96.81 108 PRO A N 1
ATOM 864 C CA . PRO A 1 108 ? -7.301 1.197 2.984 1.00 96.81 108 PRO A CA 1
ATOM 865 C C . PRO A 1 108 ? -8.186 2.137 3.804 1.00 96.81 108 PRO A C 1
ATOM 867 O O . PRO A 1 108 ? -8.851 3.027 3.270 1.00 96.81 108 PRO A O 1
ATOM 870 N N . VAL A 1 109 ? -8.190 1.950 5.117 1.00 98.00 109 VAL A N 1
ATOM 871 C CA . VAL A 1 109 ? -8.996 2.731 6.054 1.00 98.00 109 VAL A CA 1
ATOM 872 C C . VAL A 1 109 ? -8.072 3.489 6.996 1.00 98.00 109 VAL A C 1
ATOM 874 O O . VAL A 1 109 ? -7.131 2.935 7.564 1.00 98.00 109 VAL A O 1
ATOM 877 N N . TYR A 1 110 ? -8.321 4.784 7.126 1.00 98.25 110 TYR A N 1
ATOM 878 C CA . TYR A 1 110 ? -7.681 5.682 8.074 1.00 98.25 110 TYR A CA 1
ATOM 879 C C . TYR A 1 110 ? -8.475 5.709 9.379 1.00 98.25 110 TYR A C 1
ATOM 881 O O . TYR A 1 110 ? -9.700 5.807 9.360 1.00 98.25 110 TYR A O 1
ATOM 889 N N . ILE A 1 111 ? -7.771 5.668 10.507 1.00 98.12 111 ILE A N 1
ATOM 890 C CA . ILE A 1 111 ? -8.327 5.850 11.847 1.00 98.12 111 ILE A CA 1
ATOM 891 C C . ILE A 1 111 ? -7.531 6.966 12.522 1.00 98.12 111 ILE A C 1
ATOM 893 O O . ILE A 1 111 ? -6.312 6.870 12.659 1.00 98.12 111 ILE A O 1
ATOM 897 N N . SER A 1 112 ? -8.210 8.007 13.004 1.00 97.31 112 SER A N 1
ATOM 898 C CA . SER A 1 112 ? -7.589 9.219 13.567 1.00 97.31 112 SER A CA 1
ATOM 899 C C . SER A 1 112 ? -6.947 9.053 14.954 1.00 97.31 112 SER A C 1
ATOM 901 O O . SER A 1 112 ? -6.945 9.997 15.746 1.00 97.31 112 SER A O 1
ATOM 903 N N . ARG A 1 113 ? -6.495 7.843 15.306 1.00 97.62 113 ARG A N 1
ATOM 904 C CA . ARG A 1 113 ? -5.822 7.534 16.574 1.00 97.62 113 ARG A CA 1
ATOM 905 C C . ARG A 1 113 ? -4.670 6.556 16.355 1.00 97.62 113 ARG A C 1
ATOM 907 O O . ARG A 1 113 ? -4.793 5.612 15.571 1.00 97.62 113 ARG A O 1
ATOM 914 N N . GLY A 1 114 ? -3.567 6.782 17.060 1.00 97.25 114 GLY A N 1
ATOM 915 C CA . GLY A 1 114 ? -2.313 6.050 16.929 1.00 97.25 114 GLY A CA 1
ATOM 916 C C . GLY A 1 114 ? -1.570 5.881 18.258 1.00 97.25 114 GLY A C 1
ATOM 917 O O . GLY A 1 114 ? -2.162 5.781 19.337 1.00 97.25 114 GLY A O 1
ATOM 918 N N . LYS A 1 115 ? -0.242 5.780 18.178 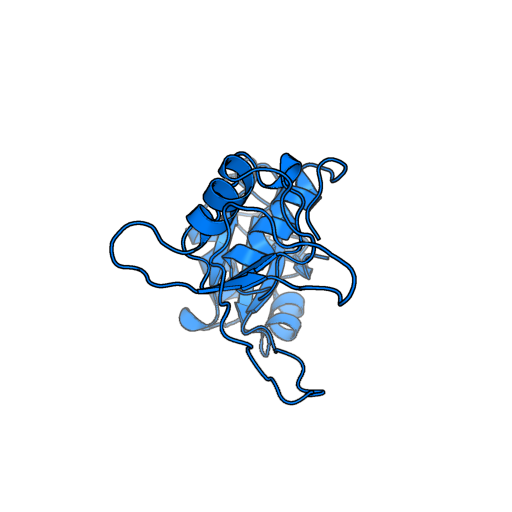1.00 97.50 115 LYS A N 1
ATOM 919 C CA . LYS A 1 115 ? 0.632 5.411 19.302 1.00 97.50 115 LYS A CA 1
ATOM 920 C C . LYS A 1 115 ? 0.556 6.397 20.468 1.00 97.50 115 LYS A C 1
ATOM 922 O O . LYS A 1 115 ? 0.542 5.962 21.618 1.00 97.50 115 LYS A O 1
ATOM 927 N N . LYS A 1 116 ? 0.482 7.704 20.203 1.00 96.62 116 LYS A N 1
ATOM 928 C CA . LYS A 1 116 ? 0.404 8.746 21.244 1.00 9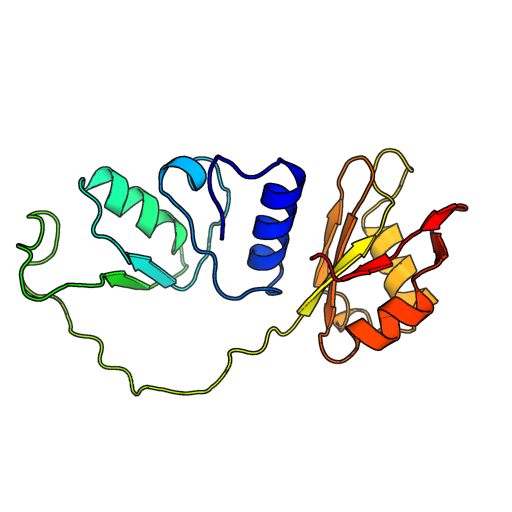6.62 116 LYS A CA 1
ATOM 929 C C . LYS A 1 116 ? -0.933 8.731 21.975 1.00 96.62 116 LYS A C 1
ATOM 931 O O . LYS A 1 116 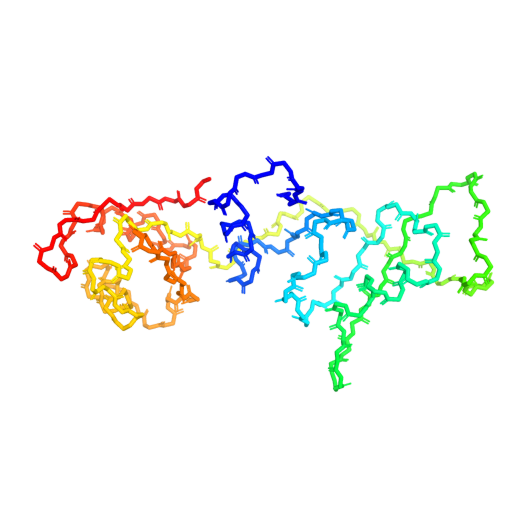? -0.999 9.090 23.146 1.00 96.62 116 LYS A O 1
ATOM 936 N N . GLU A 1 117 ? -1.969 8.187 21.347 1.00 97.44 117 GLU A N 1
ATOM 937 C CA . GLU A 1 117 ? -3.247 7.873 21.979 1.00 97.44 117 GLU A CA 1
ATOM 938 C C . GLU A 1 117 ? -3.250 6.501 22.688 1.00 97.44 117 GLU A C 1
ATOM 940 O O . GLU A 1 117 ? -4.310 6.019 23.094 1.00 97.44 117 GLU A O 1
ATOM 945 N N . LYS A 1 118 ? -2.070 5.884 22.863 1.00 96.56 118 LYS A N 1
ATOM 946 C CA . LYS A 1 118 ? -1.846 4.563 23.475 1.00 96.56 118 LYS A CA 1
ATOM 947 C C . LYS A 1 118 ? -2.566 3.425 22.740 1.00 96.56 118 LYS A C 1
ATOM 949 O O . LYS A 1 118 ? -2.960 2.438 23.360 1.00 96.56 118 LYS A O 1
ATOM 954 N N . ILE A 1 119 ? -2.743 3.563 21.425 1.00 98.06 119 ILE A N 1
ATOM 955 C CA . ILE A 1 119 ? -3.339 2.531 20.574 1.00 98.06 119 ILE A CA 1
ATOM 956 C C . ILE A 1 119 ? -2.265 1.536 20.128 1.00 98.06 119 ILE A C 1
ATOM 958 O O . ILE A 1 119 ? -1.242 1.917 19.558 1.00 98.06 119 ILE A O 1
ATOM 962 N N . SER A 1 120 ? -2.521 0.248 20.355 1.00 97.94 120 SER A N 1
ATOM 963 C CA . SER A 1 120 ? -1.731 -0.862 19.818 1.00 97.94 120 SER A CA 1
ATOM 964 C C . SER A 1 120 ? -2.389 -1.490 18.579 1.00 97.94 120 SER A C 1
ATOM 966 O O . SER A 1 120 ? -3.557 -1.248 18.276 1.00 97.94 120 SER A O 1
ATOM 968 N N . ARG A 1 121 ? -1.655 -2.353 17.859 1.00 97.75 121 ARG A N 1
ATOM 969 C CA . ARG A 1 121 ? -2.195 -3.072 16.687 1.00 97.75 121 ARG A CA 1
ATOM 970 C C . ARG A 1 121 ? -3.366 -3.975 17.080 1.00 97.75 121 ARG A C 1
ATOM 972 O O . ARG A 1 121 ? -4.342 -4.057 16.344 1.00 97.75 121 ARG A O 1
ATOM 979 N N . GLY A 1 122 ? -3.279 -4.605 18.254 1.00 98.00 122 GLY A N 1
ATOM 980 C CA . GLY A 1 122 ? -4.356 -5.427 18.806 1.00 98.00 122 GLY A CA 1
ATOM 981 C C . GLY A 1 122 ? -5.602 -4.610 19.142 1.00 98.00 122 GLY A C 1
ATOM 982 O O . GLY A 1 122 ? -6.713 -5.092 18.943 1.00 98.00 122 GLY A O 1
ATOM 983 N N . ASP A 1 123 ? -5.434 -3.355 19.567 1.00 98.19 123 ASP A N 1
ATOM 984 C CA . ASP A 1 123 ? -6.567 -2.462 19.821 1.00 98.19 123 ASP A CA 1
ATOM 985 C C . ASP A 1 123 ? -7.275 -2.064 18.526 1.00 98.19 123 ASP A C 1
ATOM 987 O O . ASP A 1 123 ? -8.502 -2.069 18.494 1.00 98.19 123 ASP A O 1
ATOM 991 N N . VAL A 1 124 ? -6.529 -1.771 17.452 1.00 98.44 124 VAL A N 1
ATOM 992 C CA . VAL A 1 124 ? -7.113 -1.507 16.124 1.00 98.44 124 VAL A CA 1
ATOM 993 C C . VAL A 1 124 ? -7.849 -2.742 15.608 1.00 98.44 124 VAL A C 1
ATOM 995 O O . VAL A 1 124 ? -9.012 -2.636 15.231 1.00 98.44 124 VAL A O 1
ATOM 998 N N . ALA A 1 125 ? -7.215 -3.918 15.648 1.00 98.31 125 ALA A N 1
ATOM 999 C CA . ALA A 1 125 ? -7.842 -5.165 15.214 1.00 98.31 125 ALA A CA 1
ATOM 1000 C C . ALA A 1 125 ? -9.125 -5.454 16.007 1.00 98.31 125 ALA A C 1
ATOM 1002 O O . ALA A 1 125 ? -10.174 -5.713 15.425 1.00 98.31 125 ALA A O 1
ATOM 1003 N N . GLY A 1 126 ? -9.063 -5.349 17.338 1.00 97.94 126 GLY A N 1
ATOM 1004 C CA . GLY A 1 126 ? -10.213 -5.556 18.212 1.00 97.94 126 GLY A CA 1
ATOM 1005 C C . GLY A 1 126 ? -11.323 -4.531 17.987 1.00 97.94 126 GLY A C 1
ATOM 1006 O O . GLY A 1 126 ? -12.492 -4.902 17.998 1.00 97.94 126 GLY A O 1
ATOM 1007 N N . PHE A 1 127 ? -10.977 -3.263 17.755 1.00 98.25 127 PHE A N 1
ATOM 1008 C CA . PHE A 1 127 ? -11.934 -2.210 17.425 1.00 98.25 127 PHE A CA 1
ATOM 1009 C C . PHE A 1 127 ? -12.667 -2.505 16.115 1.00 98.25 127 PHE A C 1
ATOM 1011 O O . PHE A 1 127 ? -13.896 -2.473 16.103 1.00 98.25 127 PHE A O 1
ATOM 1018 N N . VAL A 1 128 ? -11.933 -2.855 15.056 1.00 98.19 128 VAL A N 1
ATOM 1019 C CA . VAL A 1 128 ? -12.501 -3.188 13.743 1.00 98.19 128 VAL A CA 1
ATOM 1020 C C . VAL A 1 128 ? -13.384 -4.434 13.832 1.00 98.19 128 VAL A C 1
ATOM 1022 O O . VAL A 1 128 ? -14.554 -4.367 13.473 1.00 98.19 128 VAL A O 1
ATOM 1025 N N . ILE A 1 129 ? -12.877 -5.536 14.389 1.00 98.38 129 ILE A N 1
ATOM 1026 C CA . ILE A 1 129 ? -13.610 -6.810 14.503 1.00 98.38 129 ILE A CA 1
ATOM 1027 C C . ILE A 1 129 ? -14.893 -6.640 15.319 1.00 98.38 129 ILE A C 1
ATOM 1029 O O . ILE A 1 129 ? -15.971 -7.010 14.863 1.00 98.38 129 ILE A O 1
ATOM 1033 N N . LYS A 1 130 ? -14.800 -6.052 16.518 1.00 97.88 130 LYS A N 1
ATOM 1034 C CA . LYS A 1 130 ? -15.939 -5.987 17.447 1.00 97.88 130 LYS A CA 1
ATOM 1035 C C . LYS A 1 130 ? -16.975 -4.944 17.047 1.00 97.88 130 LYS A C 1
ATOM 1037 O O . LYS A 1 130 ? 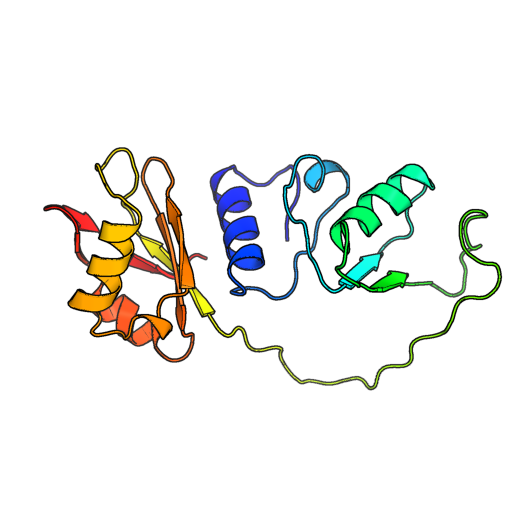-18.161 -5.195 17.198 1.00 97.88 130 LYS A O 1
ATOM 1042 N N . THR A 1 131 ? -16.540 -3.777 16.573 1.00 97.44 131 THR A N 1
ATOM 1043 C CA . THR A 1 131 ? -17.455 -2.659 16.285 1.00 97.44 131 THR A CA 1
ATOM 1044 C C . THR A 1 131 ? -18.080 -2.786 14.901 1.00 97.44 131 THR A C 1
ATOM 1046 O O . THR A 1 131 ? -19.246 -2.446 14.726 1.00 97.44 131 THR A O 1
ATOM 1049 N N . ALA A 1 132 ? -17.324 -3.270 13.908 1.00 97.06 132 ALA A N 1
ATOM 1050 C CA . ALA A 1 132 ? -17.852 -3.476 12.562 1.00 97.06 132 ALA A CA 1
ATOM 1051 C C . ALA A 1 132 ? -18.465 -4.871 12.349 1.00 97.06 132 ALA A C 1
ATOM 1053 O O . ALA A 1 132 ? -19.104 -5.075 11.317 1.00 97.06 132 ALA A O 1
ATOM 1054 N N . GLU A 1 133 ? -18.321 -5.786 13.319 1.00 97.31 133 GLU A N 1
ATOM 1055 C CA . GLU A 1 133 ? -18.760 -7.190 13.243 1.00 97.31 133 GLU A CA 1
ATOM 1056 C C . GLU A 1 133 ? -18.094 -7.936 12.075 1.00 97.31 133 GLU A C 1
ATOM 1058 O O . GLU A 1 133 ? -18.741 -8.609 11.276 1.00 97.31 133 GLU A O 1
ATOM 1063 N N . LEU A 1 134 ? -16.776 -7.767 11.956 1.00 97.62 134 LEU A N 1
ATOM 1064 C CA . LEU A 1 134 ? -15.966 -8.385 10.909 1.00 97.62 134 LEU A CA 1
ATOM 1065 C C . LEU A 1 134 ? -15.264 -9.644 11.411 1.00 97.62 134 LEU A C 1
ATOM 1067 O O . LEU A 1 134 ? -14.870 -9.721 12.575 1.00 97.62 134 LEU A O 1
ATOM 1071 N N . ALA A 1 135 ? -15.055 -10.609 10.516 1.00 97.62 135 ALA A N 1
ATOM 1072 C CA . ALA A 1 135 ? -14.217 -11.763 10.807 1.00 97.62 135 ALA A CA 1
ATOM 1073 C C . ALA A 1 135 ? -12.736 -11.352 10.840 1.00 97.62 135 ALA A C 1
ATOM 1075 O O . ALA A 1 135 ? -12.342 -10.307 10.314 1.00 97.62 135 ALA A O 1
ATOM 1076 N N . LYS A 1 136 ? -11.880 -12.179 11.446 1.00 96.56 136 LYS A N 1
ATOM 1077 C CA . LYS A 1 136 ? -10.439 -11.892 11.523 1.00 96.56 136 LYS A CA 1
ATOM 1078 C C . LYS A 1 136 ? -9.812 -11.820 10.126 1.00 96.56 136 LYS A C 1
ATOM 1080 O O . LYS A 1 136 ? -8.925 -11.009 9.893 1.00 96.56 136 LYS A O 1
ATOM 1085 N N . GLU A 1 137 ? -10.310 -12.634 9.204 1.00 96.38 137 GLU A N 1
ATOM 1086 C CA . GLU A 1 137 ? -9.875 -12.749 7.811 1.00 96.38 137 GLU A CA 1
ATOM 1087 C C . GLU A 1 137 ? -10.277 -11.526 6.972 1.00 96.38 137 GLU A C 1
ATOM 1089 O O . GLU A 1 137 ? -9.735 -11.305 5.887 1.00 96.38 137 GLU A O 1
ATOM 1094 N N . ASP A 1 138 ? -11.206 -10.710 7.482 1.00 97.38 138 ASP A N 1
ATOM 1095 C CA . ASP A 1 138 ? -11.621 -9.464 6.844 1.00 97.38 138 ASP A CA 1
ATOM 1096 C C . ASP A 1 138 ? -10.682 -8.290 7.149 1.00 97.38 138 ASP A C 1
ATOM 1098 O O . ASP A 1 138 ? -10.777 -7.237 6.510 1.00 97.38 138 ASP A O 1
ATOM 1102 N N . VAL A 1 139 ? -9.784 -8.463 8.125 1.00 97.88 139 VAL A N 1
ATOM 1103 C CA . VAL A 1 139 ? -8.841 -7.448 8.594 1.00 97.88 139 VAL A CA 1
ATOM 1104 C C . VAL A 1 139 ? -7.434 -7.806 8.128 1.00 97.88 139 VAL A C 1
ATOM 1106 O O . VAL A 1 139 ? -6.820 -8.762 8.595 1.00 97.88 139 VAL A O 1
ATOM 1109 N N . GLY A 1 140 ? -6.919 -7.012 7.195 1.00 96.44 140 GLY A N 1
ATOM 1110 C CA . GLY A 1 140 ? -5.578 -7.139 6.646 1.00 96.44 140 GLY A CA 1
ATOM 1111 C C . GLY A 1 140 ? -4.517 -6.415 7.477 1.00 96.44 140 GLY A C 1
ATOM 1112 O O . GLY A 1 140 ? -4.596 -6.296 8.702 1.00 96.44 140 GLY A O 1
ATOM 1113 N N . MET A 1 141 ? -3.485 -5.919 6.790 1.00 96.00 141 MET A N 1
ATOM 1114 C CA . MET A 1 141 ? -2.367 -5.213 7.417 1.00 96.00 141 MET A CA 1
ATOM 1115 C C . MET A 1 141 ? -2.843 -4.015 8.256 1.00 96.00 141 MET A C 1
ATOM 1117 O O . MET A 1 141 ? -3.677 -3.222 7.820 1.00 96.00 141 MET A O 1
ATOM 1121 N N . ILE A 1 142 ? -2.248 -3.863 9.444 1.00 97.88 142 ILE A N 1
ATOM 1122 C CA . ILE A 1 142 ? -2.433 -2.714 10.336 1.00 97.88 142 ILE A CA 1
ATOM 1123 C C . ILE A 1 142 ? -1.088 -2.030 10.548 1.00 97.88 142 ILE A C 1
ATOM 1125 O O . ILE A 1 142 ? -0.121 -2.672 10.972 1.00 97.88 142 ILE A O 1
ATOM 1129 N N . LEU A 1 143 ? -1.055 -0.718 10.338 1.00 96.50 143 LEU A N 1
ATOM 1130 C CA . LEU A 1 143 ? 0.117 0.116 10.565 1.00 96.50 143 LEU A CA 1
ATOM 1131 C C . LEU A 1 143 ? -0.225 1.277 11.505 1.00 96.50 143 LEU A C 1
ATOM 1133 O O . LEU A 1 143 ? -1.257 1.931 11.363 1.00 96.50 143 LEU A O 1
ATOM 1137 N N . LEU A 1 144 ? 0.635 1.507 12.498 1.00 96.81 144 LEU A N 1
ATOM 1138 C CA . LEU A 1 144 ? 0.451 2.543 13.515 1.00 96.81 144 LEU A CA 1
ATOM 1139 C C . LEU A 1 144 ? 1.446 3.682 13.316 1.00 96.81 144 LEU A C 1
ATOM 1141 O O . LEU A 1 144 ? 2.659 3.450 13.288 1.00 96.81 144 LEU A O 1
ATOM 1145 N N . TYR A 1 145 ? 0.929 4.901 13.346 1.00 95.94 145 TYR A N 1
ATOM 1146 C CA . TYR A 1 145 ? 1.689 6.144 13.377 1.00 95.94 145 TYR A CA 1
ATOM 1147 C C . TYR A 1 145 ? 1.465 6.856 14.709 1.00 95.94 145 TYR A C 1
ATOM 1149 O O . TYR A 1 145 ? 0.773 6.347 15.592 1.00 95.94 145 TYR A O 1
ATOM 1157 N N . ASP A 1 146 ? 2.070 8.027 14.878 1.00 96.06 146 ASP A N 1
ATOM 1158 C CA . ASP A 1 146 ? 2.003 8.784 16.127 1.00 96.06 146 ASP A CA 1
ATOM 1159 C C . ASP A 1 146 ? 0.570 9.121 16.534 1.00 96.06 146 ASP A C 1
ATOM 1161 O O . ASP A 1 146 ? 0.182 8.818 17.654 1.00 96.06 146 ASP A O 1
ATOM 1165 N N . HIS A 1 147 ? -0.211 9.693 15.617 1.00 95.88 147 HIS A N 1
ATOM 1166 C CA . HIS A 1 147 ? -1.554 10.219 15.899 1.00 95.88 147 HIS A CA 1
ATOM 1167 C C . HIS A 1 147 ? -2.668 9.534 15.110 1.00 95.88 147 HIS A C 1
ATOM 1169 O O . HIS A 1 147 ? -3.829 9.926 15.172 1.00 95.88 147 HIS A O 1
ATOM 1175 N N . TYR A 1 148 ? -2.320 8.540 14.301 1.00 96.88 148 TYR A N 1
ATOM 1176 C CA . TYR A 1 148 ? -3.271 7.861 13.440 1.00 96.88 148 TYR A CA 1
ATOM 1177 C C . TYR A 1 148 ? -2.814 6.441 13.141 1.00 96.88 148 TYR A C 1
ATOM 1179 O O . TYR A 1 148 ? -1.691 6.039 13.457 1.00 96.88 148 TYR A O 1
ATOM 1187 N N . SER A 1 149 ? -3.699 5.669 12.533 1.00 97.81 149 SER A N 1
ATOM 1188 C CA . SER A 1 149 ? -3.407 4.323 12.076 1.00 97.81 149 SER A CA 1
ATOM 1189 C C . SER A 1 149 ? -4.091 4.038 10.750 1.00 97.81 149 SER A C 1
ATOM 1191 O O . SER A 1 149 ? -5.081 4.674 10.383 1.00 97.81 149 SER A O 1
ATOM 1193 N N . HIS A 1 150 ? -3.524 3.080 10.028 1.00 97.88 150 HIS A N 1
ATOM 1194 C CA . HIS A 1 150 ? -4.104 2.524 8.823 1.00 97.88 150 HIS A CA 1
ATOM 1195 C C . HIS A 1 150 ? -4.423 1.049 9.028 1.00 97.88 150 HIS A C 1
ATOM 1197 O O . HIS A 1 150 ? -3.649 0.317 9.649 1.00 97.88 150 HIS A O 1
ATOM 1203 N N . VAL A 1 151 ? -5.562 0.621 8.495 1.00 98.25 151 VAL A N 1
ATOM 1204 C CA . VAL A 1 151 ? -5.990 -0.777 8.465 1.00 98.25 151 VAL A CA 1
ATOM 1205 C C . VAL A 1 151 ? -6.567 -1.107 7.098 1.00 98.25 151 VAL A C 1
ATOM 1207 O O . VAL A 1 151 ? -7.303 -0.318 6.513 1.00 98.25 151 VAL A O 1
ATOM 1210 N N . ALA A 1 152 ? -6.204 -2.268 6.570 1.00 97.94 152 ALA A N 1
ATOM 1211 C CA . ALA A 1 152 ? -6.763 -2.798 5.341 1.00 97.94 152 ALA A CA 1
ATOM 1212 C C . ALA A 1 152 ? -8.013 -3.609 5.696 1.00 97.94 152 ALA A C 1
ATOM 1214 O O . ALA A 1 152 ? -7.937 -4.521 6.515 1.00 97.94 152 ALA A O 1
ATOM 1215 N N . ILE A 1 153 ? -9.162 -3.273 5.114 1.00 98.19 153 ILE A N 1
ATOM 1216 C CA . ILE A 1 153 ? -10.425 -3.995 5.331 1.00 98.19 153 ILE A CA 1
ATOM 1217 C C . ILE A 1 153 ? -10.887 -4.568 3.999 1.00 98.19 153 ILE A C 1
ATOM 1219 O O . ILE A 1 153 ? -10.809 -3.868 2.993 1.00 98.19 153 ILE A O 1
ATOM 1223 N N . ARG A 1 154 ? -11.374 -5.814 3.980 1.00 97.31 154 ARG A N 1
ATOM 1224 C CA . ARG A 1 154 ? -11.959 -6.450 2.788 1.00 97.31 154 ARG A CA 1
ATOM 1225 C C . ARG A 1 154 ? -12.856 -5.489 2.008 1.00 97.31 154 ARG A C 1
ATOM 1227 O O . ARG A 1 154 ? -13.746 -4.857 2.585 1.00 97.31 154 ARG A O 1
ATOM 1234 N N . SER A 1 155 ? -12.590 -5.338 0.710 1.00 95.69 155 SER A N 1
ATOM 1235 C CA . SER A 1 155 ? -13.174 -4.247 -0.080 1.00 95.69 155 SER A CA 1
ATOM 1236 C C . SER A 1 155 ? -14.698 -4.274 -0.156 1.00 95.69 155 SER A C 1
ATOM 1238 O O . SER A 1 155 ? -15.322 -3.214 -0.128 1.00 95.69 155 SER A O 1
ATOM 1240 N N . ASP A 1 156 ? -15.298 -5.461 -0.189 1.00 96.19 156 ASP A N 1
ATOM 1241 C CA . ASP A 1 156 ? -16.748 -5.681 -0.171 1.00 96.19 156 ASP A CA 1
ATOM 1242 C C . ASP A 1 156 ? -17.406 -5.296 1.168 1.00 96.19 156 ASP A C 1
ATOM 1244 O O . ASP A 1 156 ? -18.587 -4.954 1.203 1.00 96.19 156 ASP A O 1
ATOM 1248 N N . LYS A 1 157 ? -16.642 -5.276 2.266 1.00 97.62 157 LYS A N 1
ATOM 1249 C CA . LYS A 1 157 ? -17.127 -4.955 3.620 1.00 97.62 157 LYS A CA 1
ATOM 1250 C C . LYS A 1 157 ? -16.722 -3.564 4.109 1.00 97.62 157 LYS A C 1
ATOM 1252 O O . LYS A 1 157 ? -17.339 -3.031 5.033 1.00 97.62 157 LYS A O 1
ATOM 1257 N N . ALA A 1 158 ? -15.720 -2.943 3.489 1.00 97.00 158 ALA A N 1
ATOM 1258 C CA . ALA A 1 158 ? -15.097 -1.713 3.974 1.00 97.00 158 ALA A CA 1
ATOM 1259 C C . ALA A 1 158 ? -16.079 -0.546 4.157 1.00 97.00 158 ALA A C 1
ATOM 1261 O O . ALA A 1 158 ? -16.047 0.132 5.182 1.00 97.00 158 ALA A O 1
ATOM 1262 N N . PHE A 1 159 ? -16.986 -0.318 3.203 1.00 97.00 159 PHE A N 1
ATOM 1263 C CA . PHE A 1 159 ? -17.930 0.801 3.290 1.00 97.00 159 PHE A CA 1
ATOM 1264 C C . PHE A 1 159 ? -18.941 0.628 4.433 1.00 97.00 159 PHE A C 1
ATOM 1266 O O . PHE A 1 159 ? -19.230 1.578 5.161 1.00 97.00 159 PHE A O 1
ATOM 1273 N N . ALA A 1 160 ? -19.448 -0.593 4.625 1.00 98.00 160 ALA A N 1
ATOM 1274 C CA . ALA A 1 160 ? -20.329 -0.916 5.744 1.00 98.00 160 ALA A CA 1
ATOM 1275 C C . ALA A 1 160 ? -19.589 -0.816 7.087 1.00 98.00 160 ALA A C 1
ATOM 1277 O O . ALA A 1 160 ? -20.131 -0.270 8.047 1.00 98.00 160 ALA A O 1
ATOM 1278 N N . ALA A 1 161 ? -18.334 -1.272 7.136 1.00 98.12 161 ALA A N 1
ATOM 1279 C CA . ALA A 1 161 ? -17.493 -1.173 8.321 1.00 98.12 161 ALA A CA 1
ATOM 1280 C C . ALA A 1 161 ? -17.238 0.287 8.722 1.00 98.12 161 ALA A C 1
ATOM 1282 O O . ALA A 1 161 ? -17.447 0.642 9.878 1.00 98.12 161 ALA A O 1
ATOM 1283 N N . ILE A 1 162 ? -16.866 1.157 7.775 1.00 98.31 162 ILE A N 1
ATOM 1284 C CA . ILE A 1 162 ? -16.612 2.583 8.042 1.00 98.31 162 ILE A CA 1
ATOM 1285 C C . ILE A 1 162 ? -17.830 3.254 8.682 1.00 98.31 162 ILE A C 1
ATOM 1287 O O . ILE A 1 162 ? -17.670 3.960 9.670 1.00 98.31 162 ILE A O 1
ATOM 1291 N N . LYS A 1 163 ? -19.049 2.978 8.196 1.00 98.19 163 LYS A N 1
ATOM 1292 C CA . LYS A 1 163 ? -20.283 3.537 8.781 1.00 98.19 163 LYS A CA 1
ATOM 1293 C C . LYS A 1 163 ? -20.476 3.188 10.259 1.00 98.19 163 LYS A C 1
ATOM 1295 O O . LYS A 1 163 ? -21.062 3.980 10.987 1.00 98.19 163 LYS A O 1
ATOM 1300 N N . LYS A 1 164 ? -20.024 2.007 10.690 1.00 98.00 164 LYS A N 1
ATOM 1301 C CA . LYS A 1 164 ? -20.097 1.569 12.094 1.00 98.00 164 LYS A CA 1
ATOM 1302 C C . LYS A 1 164 ? -18.930 2.101 12.931 1.00 98.00 164 LYS A C 1
ATOM 1304 O O . LYS A 1 164 ? -19.078 2.322 14.128 1.00 98.00 164 LYS A O 1
ATOM 1309 N N . LEU A 1 165 ? -17.760 2.255 12.312 1.00 98.19 165 LEU A N 1
ATOM 1310 C CA . LEU A 1 165 ? -16.520 2.634 12.987 1.00 98.19 165 LEU A CA 1
ATOM 1311 C C . LEU A 1 165 ? -16.381 4.148 13.169 1.00 98.19 165 LEU A C 1
ATOM 1313 O O . LEU A 1 165 ? -15.811 4.585 14.169 1.00 98.19 165 LEU A O 1
ATOM 1317 N N . ASP A 1 166 ? -16.867 4.949 12.222 1.00 98.31 166 ASP A N 1
ATOM 1318 C CA . ASP A 1 166 ? -16.726 6.400 12.283 1.00 98.31 166 ASP A CA 1
ATOM 1319 C C . ASP A 1 166 ? -17.490 6.983 13.480 1.00 98.31 166 ASP A C 1
ATOM 1321 O O . ASP A 1 166 ? -18.661 6.690 13.719 1.00 98.31 166 ASP A O 1
ATOM 1325 N N . GLY A 1 167 ? -16.791 7.767 14.301 1.00 97.56 167 GLY A N 1
ATOM 1326 C CA . GLY A 1 167 ? -17.306 8.311 15.557 1.00 97.56 167 GLY A CA 1
ATOM 1327 C C . GLY A 1 167 ? -17.362 7.318 16.727 1.00 97.56 167 GLY A C 1
ATOM 1328 O O . GLY A 1 167 ? -17.617 7.745 17.862 1.00 97.56 167 GLY A O 1
ATOM 1329 N N . ALA A 1 168 ? -17.087 6.029 16.505 1.00 97.69 168 ALA A N 1
ATOM 1330 C CA . ALA A 1 168 ? -17.057 5.022 17.561 1.00 97.69 168 ALA A CA 1
ATOM 1331 C C . ALA A 1 168 ? -15.813 5.161 18.457 1.00 97.69 168 ALA A C 1
ATOM 1333 O O . ALA A 1 168 ? -14.810 5.794 18.108 1.00 97.69 168 ALA A O 1
ATOM 1334 N N . LYS A 1 169 ? -15.887 4.592 19.667 1.00 97.31 169 LYS A N 1
ATOM 1335 C CA . LYS A 1 169 ? -14.812 4.687 20.662 1.00 97.31 169 LYS A CA 1
ATOM 1336 C C . LYS A 1 169 ? -13.828 3.525 20.530 1.00 97.31 169 LYS A C 1
ATOM 1338 O O . LYS A 1 169 ? -14.199 2.369 20.694 1.00 97.31 169 LYS A O 1
ATOM 1343 N N . ILE A 1 170 ? -12.549 3.848 20.393 1.00 96.62 170 ILE A N 1
ATOM 1344 C CA . ILE A 1 170 ? -11.415 2.938 20.609 1.00 96.62 170 ILE A CA 1
ATOM 1345 C C . ILE A 1 170 ? -10.673 3.447 21.846 1.00 96.62 170 ILE A C 1
ATOM 1347 O O . ILE A 1 170 ? -10.521 4.651 21.957 1.00 96.62 170 ILE A O 1
ATOM 1351 N N . LYS A 1 171 ? -10.270 2.614 22.819 1.00 92.62 171 LYS A N 1
ATOM 1352 C CA . LYS A 1 171 ? -9.559 3.052 24.057 1.00 92.62 171 LYS A CA 1
ATOM 1353 C C . LYS A 1 171 ? -10.076 4.385 24.643 1.00 92.62 171 LYS A C 1
ATOM 1355 O O . LYS A 1 171 ? -9.335 5.361 24.767 1.00 92.62 171 LYS A O 1
ATOM 1360 N N . GLY A 1 172 ? -11.380 4.455 24.912 1.00 86.06 172 GLY A N 1
ATOM 1361 C CA . GLY A 1 172 ? -12.024 5.584 25.598 1.00 86.06 172 GLY A CA 1
ATOM 1362 C C . GLY A 1 172 ? -12.245 6.868 24.783 1.00 86.06 172 GLY A C 1
ATOM 1363 O O . GLY A 1 172 ? -12.982 7.732 25.249 1.00 86.06 172 GLY A O 1
ATOM 1364 N N . GLY A 1 173 ? -11.692 6.997 23.573 1.00 94.31 173 GLY A N 1
ATOM 1365 C CA . GLY A 1 173 ? -11.819 8.197 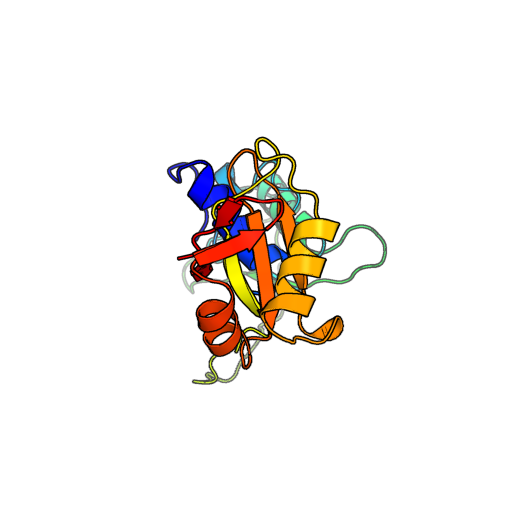22.735 1.00 94.31 173 GLY A CA 1
ATOM 1366 C C . GLY A 1 173 ? -12.475 7.895 21.391 1.00 94.31 173 GLY A C 1
ATOM 1367 O O . GLY A 1 173 ? -12.253 6.822 20.828 1.00 94.31 173 GLY A O 1
ATOM 1368 N N . LYS A 1 174 ? -13.283 8.836 20.887 1.00 97.00 174 LYS A N 1
ATOM 1369 C CA . LYS A 1 174 ? -13.882 8.735 19.549 1.00 97.00 174 LYS A CA 1
ATOM 1370 C C . LYS A 1 174 ? -12.789 8.786 18.482 1.00 97.00 174 LYS A C 1
ATOM 1372 O O . LYS A 1 174 ? -11.832 9.545 18.630 1.00 97.00 174 LYS A O 1
ATOM 1377 N N . ALA A 1 175 ? -12.937 7.997 17.428 1.00 96.88 175 ALA A N 1
ATOM 1378 C CA . ALA A 1 175 ? -12.072 8.054 16.258 1.00 96.88 175 ALA A CA 1
ATOM 1379 C C . ALA A 1 175 ? -12.871 8.516 15.039 1.00 96.88 175 ALA A C 1
ATOM 1381 O O . ALA A 1 175 ? -13.991 8.058 14.829 1.00 96.88 175 ALA A O 1
ATOM 1382 N N . LYS A 1 176 ? -12.278 9.399 14.235 1.00 98.06 176 LYS A N 1
ATOM 1383 C CA . LYS A 1 176 ? -12.720 9.618 12.860 1.00 98.06 176 LYS A CA 1
ATOM 1384 C C . LYS A 1 176 ? -12.186 8.465 12.015 1.00 98.06 176 LYS A C 1
ATOM 1386 O O . LYS A 1 176 ? -10.994 8.147 12.110 1.00 98.06 176 LYS A O 1
ATOM 1391 N N . VAL A 1 177 ? -13.053 7.843 11.226 1.00 98.38 177 VAL A N 1
ATOM 1392 C CA . VAL A 1 177 ? -12.721 6.695 10.381 1.00 98.38 177 VAL A CA 1
ATOM 1393 C C . VAL A 1 177 ? -13.210 6.948 8.965 1.00 98.38 177 VAL A C 1
ATOM 1395 O O . VAL A 1 177 ? -14.384 7.205 8.737 1.00 98.38 177 VAL A O 1
ATOM 1398 N N . GLU A 1 178 ? -12.305 6.878 7.996 1.00 98.00 178 GLU A N 1
ATOM 1399 C CA . GLU A 1 178 ? -12.621 7.146 6.592 1.00 98.00 178 GLU A CA 1
ATOM 1400 C C . GLU A 1 178 ? -11.724 6.331 5.661 1.00 98.00 178 GLU A C 1
ATOM 1402 O O . GLU A 1 178 ? -10.726 5.749 6.087 1.00 98.00 178 GLU A O 1
ATOM 1407 N N . ILE A 1 179 ? -12.068 6.270 4.373 1.00 96.75 179 ILE A N 1
ATOM 1408 C CA . ILE A 1 179 ? -11.156 5.706 3.371 1.00 96.75 179 ILE A CA 1
ATOM 1409 C C . ILE A 1 179 ? -9.885 6.559 3.362 1.00 96.75 179 ILE A C 1
ATOM 1411 O O . ILE A 1 179 ? -9.967 7.785 3.280 1.00 96.75 179 ILE A O 1
ATOM 1415 N N . ALA A 1 180 ? -8.720 5.916 3.420 1.00 90.88 180 ALA A N 1
ATOM 1416 C CA . ALA A 1 180 ? -7.439 6.599 3.298 1.00 90.88 180 ALA A CA 1
ATOM 1417 C C . ALA A 1 180 ? -7.269 7.107 1.854 1.00 90.88 180 ALA A C 1
ATOM 1419 O O . ALA A 1 180 ? -6.865 6.355 0.965 1.00 90.88 180 ALA A O 1
ATOM 1420 N N . LYS A 1 181 ? -7.646 8.368 1.627 1.00 78.81 181 LYS A N 1
ATOM 1421 C CA . LYS A 1 181 ? -7.581 9.058 0.332 1.00 78.81 181 LYS A CA 1
ATOM 1422 C C . LYS A 1 181 ? -6.294 9.818 0.122 1.00 78.81 181 LYS A C 1
ATOM 1424 O O . LYS A 1 181 ? -5.618 10.142 1.117 1.00 78.81 181 LYS A O 1
#

Sequence (181 aa):
VYHGKLEQKDRERALFMFASGCSAILVTTDLAARGLDISQVKHVVHFEMPNTLETFTHRNGRTARQTASGTAYVMIYREFSLPDFLPKKLEEYKFEPTDAVMKSEFTPVYISRGKKEKISRGDVAGFVIKTAELAKEDVGMILLYDHYSHVAIRSDKAFAAIKKLDGAKIKGGKAKVEIAK

Foldseek 3Di:
DFEPVDDPLVNVLLLCCCVQQVDVDDDYDLVRCPPDPQAARQEQECPDDDPDPVSVCVSCRRHDDDPGDHYYHYDDDPPDDDPPPDDPDDDDDDDDDDPDDDDGQWFKKKKQAFVLNVDDPVLVLCLLCVQLVDDSVQWTDKDGDNGIIIITGGPVSQVSSQVRQAQDDGSRGGIHMDGPD

pLDDT: mean 89.75, std 9.0, range [53.75, 98.44]

Radius of gyration: 19.83 Å; chains: 1; bounding box: 45×34×57 Å

Secondary structure (DSSP, 8-state):
-B-TTS-HHHHHHHHHHHHTTS-S---B-HHHHTT------SEEEESS--SSHHHHHHHHTTT-STT---EEEE---TTPPPPTTS-SSPPP------------SEEEEEES--GGGT--HHHHHHHHHHHHT--GGGEEEEEE-SS-EEEEEEHHHHHHHHHHHTT-EETTEE--EEE--